Protein AF-A0A7M3MNC1-F1 (afdb_monomer)

Nearest PDB structures (foldseek):
  6zvt-assembly1_A  TM=4.173E-01  e=2.451E-01  Nostoc punctiforme
  6zvr-assembly1_C  TM=4.071E-01  e=2.451E-01  Nostoc punctiforme
  6zw4-assembly1_E  TM=4.027E-01  e=5.744E-01  Nostoc punctiforme
  7o3x-assembly1_C  TM=4.056E-01  e=1.122E+00  Synechocystis sp. PCC 6803 substr. Kazusa
  7o40-assembly1_A  TM=3.912E-01  e=1.825E+00  Synechocystis sp. PCC 6803 substr. Kazusa

Secondary structure (DSSP, 8-state):
-HHHHHHHHHHHHHHHHHHHHHHHHHHHHHHHHHHHHHHHHHHHHHHHTTS-HHHHHHHHHHHHHHHHHHHHHHHHHHHHHHHHHHHHHHHHHHHHHHHHHHHHHHHT-

Sequence (109 aa):
MPRDEVEAAYFALLRAREELDALRRYDEYLLAEAQRLRRTSSEGEALLDAVDRRLTRALRHSDQPLAQAVTARLAVIGEERARLPERLEAAEAYVLACEQEHAHIRDRR

Solvent-accessible surface area (backbone atoms only — not comparable to full-atom values): 5859 Å² total; per-residue (Å²): 104,79,66,55,54,41,50,52,34,47,51,52,30,51,52,35,47,53,52,40,53,50,53,53,54,47,52,55,49,48,53,53,48,48,51,51,51,54,45,54,54,53,51,52,55,58,55,50,74,79,45,60,77,86,50,46,62,59,50,52,60,70,46,41,64,57,55,50,51,50,52,54,50,48,50,52,48,50,58,52,59,69,51,41,61,62,53,49,54,52,34,53,52,49,32,53,51,31,50,52,50,35,49,53,55,53,75,74,109

pLDDT: mean 94.94, std 6.33, range [62.44, 98.69]

Foldseek 3Di:
DLVVQLVVLVVQLVVLVVVLVVLVVVLVVLVVLLVVLVVVVVVVVVVLVVDDPVCSVVVCVVCVVVVVVSVVSNVVSVVVNVCSVVVNVVSVVSSVVSVVSSVVSVVVD

Structure (mmCIF, N/CA/C/O backbone):
data_AF-A0A7M3MNC1-F1
#
_entry.id   AF-A0A7M3MNC1-F1
#
loop_
_atom_site.group_PDB
_atom_site.id
_atom_site.type_symbol
_atom_site.label_atom_id
_atom_site.label_alt_id
_atom_site.label_comp_id
_atom_site.label_asym_id
_atom_site.label_entity_id
_atom_site.label_seq_id
_atom_site.pdbx_PDB_ins_code
_atom_site.Cartn_x
_atom_site.Cartn_y
_atom_site.Cartn_z
_atom_site.occupancy
_atom_site.B_iso_or_equiv
_atom_site.auth_seq_id
_atom_site.auth_comp_id
_atom_site.auth_asym_id
_atom_site.auth_atom_id
_atom_site.pdbx_PDB_model_num
ATOM 1 N N . MET A 1 1 ? 32.217 4.859 -27.460 1.00 62.88 1 MET A N 1
ATOM 2 C CA . MET A 1 1 ? 30.981 5.129 -28.221 1.00 62.88 1 MET A CA 1
ATOM 3 C C . MET A 1 1 ? 30.019 3.938 -28.162 1.00 62.88 1 MET A C 1
ATOM 5 O O . MET A 1 1 ? 29.207 3.960 -27.253 1.00 62.88 1 MET A O 1
ATOM 9 N N . PRO A 1 2 ? 30.150 2.824 -28.918 1.00 66.75 2 PRO A N 1
ATOM 10 C CA . PRO A 1 2 ? 29.169 1.721 -28.848 1.00 66.75 2 PRO A CA 1
ATOM 11 C C . PRO A 1 2 ? 29.186 0.940 -27.521 1.00 66.75 2 PRO A C 1
ATOM 13 O O . PRO A 1 2 ? 28.197 0.329 -27.140 1.00 66.75 2 PRO A O 1
ATOM 16 N N . ARG A 1 3 ? 30.312 0.940 -26.791 1.00 76.25 3 ARG A N 1
ATOM 17 C CA . ARG A 1 3 ? 30.391 0.343 -25.446 1.00 76.25 3 ARG A CA 1
ATOM 18 C C . ARG A 1 3 ? 29.663 1.190 -24.396 1.00 76.25 3 ARG A C 1
ATOM 20 O O . ARG A 1 3 ? 29.018 0.617 -23.529 1.00 76.25 3 ARG A O 1
ATOM 27 N N . ASP A 1 4 ? 29.748 2.512 -24.519 1.00 87.88 4 ASP A N 1
ATOM 28 C CA . ASP A 1 4 ? 29.173 3.464 -23.561 1.00 87.88 4 ASP A CA 1
ATOM 29 C C . ASP A 1 4 ? 27.647 3.548 -23.729 1.00 87.88 4 ASP A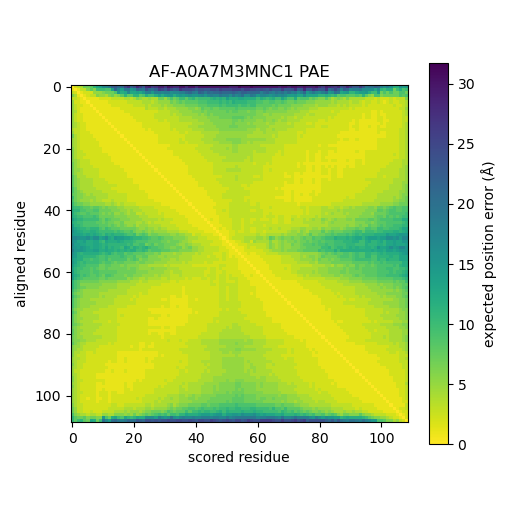 C 1
ATOM 31 O O . ASP A 1 4 ? 26.919 3.653 -22.750 1.00 87.88 4 ASP A O 1
ATOM 35 N N . GLU A 1 5 ? 27.151 3.416 -24.965 1.00 89.94 5 GLU A N 1
ATOM 36 C CA . GLU A 1 5 ? 25.714 3.351 -25.274 1.00 89.94 5 GLU A CA 1
ATOM 37 C C . GLU A 1 5 ? 25.053 2.084 -24.710 1.00 89.94 5 GLU A C 1
ATOM 39 O O . GLU A 1 5 ? 23.991 2.162 -24.095 1.00 89.94 5 GLU A O 1
ATOM 44 N N . VAL A 1 6 ? 25.703 0.920 -24.848 1.00 92.31 6 VAL A N 1
ATOM 45 C CA . VAL A 1 6 ? 25.223 -0.337 -24.242 1.00 92.31 6 VAL A CA 1
ATOM 46 C C . VAL A 1 6 ? 25.193 -0.226 -22.717 1.00 92.31 6 VAL A C 1
ATOM 48 O O . VAL A 1 6 ? 24.223 -0.640 -22.085 1.00 92.31 6 VAL A O 1
ATOM 51 N N . GLU A 1 7 ? 26.241 0.341 -22.118 1.00 94.56 7 GLU A N 1
ATOM 52 C CA . GLU A 1 7 ? 26.332 0.521 -20.668 1.00 94.56 7 GLU A CA 1
ATOM 53 C C . GLU A 1 7 ? 25.258 1.487 -20.143 1.00 94.56 7 GLU A C 1
ATOM 55 O O . GLU A 1 7 ? 24.585 1.185 -19.156 1.00 94.56 7 GLU A O 1
ATOM 60 N N . ALA A 1 8 ? 25.015 2.597 -20.842 1.00 95.19 8 ALA A N 1
ATOM 61 C CA . ALA A 1 8 ? 23.941 3.528 -20.507 1.00 95.19 8 ALA A CA 1
ATOM 62 C C . ALA A 1 8 ? 22.554 2.865 -20.582 1.00 95.19 8 ALA A C 1
ATOM 64 O O . ALA A 1 8 ? 21.754 3.008 -19.653 1.00 95.19 8 ALA A O 1
ATOM 65 N N . ALA A 1 9 ? 22.281 2.096 -21.642 1.00 93.88 9 ALA A N 1
ATOM 66 C CA . ALA A 1 9 ? 21.023 1.367 -21.798 1.00 93.88 9 ALA A CA 1
ATOM 67 C C . ALA A 1 9 ? 20.834 0.294 -20.711 1.00 93.88 9 ALA A C 1
ATOM 69 O O . ALA A 1 9 ? 19.735 0.128 -20.179 1.00 93.88 9 ALA A O 1
ATOM 70 N N . TYR A 1 10 ? 21.914 -0.388 -20.322 1.00 95.62 10 TYR A N 1
ATOM 71 C CA . TYR A 1 10 ? 21.899 -1.344 -19.218 1.00 95.62 10 TYR A CA 1
ATOM 72 C C . TYR A 1 10 ? 21.552 -0.676 -17.880 1.00 95.62 10 TYR A C 1
ATOM 74 O O . TYR A 1 10 ? 20.694 -1.174 -17.152 1.00 95.62 10 TYR A O 1
ATOM 82 N N . PHE A 1 11 ? 22.165 0.467 -17.555 1.00 97.50 11 PHE A N 1
ATOM 83 C CA . PHE A 1 11 ? 21.859 1.180 -16.310 1.00 97.50 11 PHE A CA 1
ATOM 84 C C . PHE A 1 11 ? 20.441 1.758 -16.285 1.00 97.50 11 PHE A C 1
ATOM 86 O O . PHE A 1 11 ? 19.810 1.764 -15.226 1.00 97.50 11 PHE A O 1
ATOM 93 N N . ALA A 1 12 ? 19.917 2.198 -17.432 1.00 97.38 12 ALA A N 1
ATOM 94 C CA . ALA A 1 12 ? 18.521 2.609 -17.547 1.00 97.38 12 ALA A CA 1
ATOM 95 C C . ALA A 1 12 ? 17.568 1.441 -17.240 1.00 97.38 12 ALA A C 1
ATOM 97 O O . ALA A 1 12 ? 16.664 1.592 -16.418 1.00 97.38 12 ALA A O 1
ATOM 98 N N . LEU A 1 13 ? 17.821 0.261 -17.820 1.00 97.88 13 LEU A N 1
ATOM 99 C CA . LEU A 1 13 ? 17.062 -0.958 -17.532 1.00 97.88 13 LEU A CA 1
ATOM 100 C C . LEU A 1 13 ? 17.171 -1.377 -16.058 1.00 97.88 13 LEU A C 1
ATOM 102 O O . LEU A 1 13 ? 16.169 -1.750 -15.447 1.00 97.88 13 LEU A O 1
ATOM 106 N N . LEU A 1 14 ? 18.370 -1.310 -15.474 1.00 98.31 14 LEU A N 1
ATOM 107 C CA . LEU A 1 14 ? 18.583 -1.646 -14.066 1.00 98.31 14 LEU A CA 1
ATOM 108 C C . LEU A 1 14 ? 17.737 -0.749 -13.156 1.00 98.31 14 LEU A C 1
ATOM 110 O O . LEU A 1 14 ? 16.988 -1.261 -12.326 1.00 98.31 14 LEU A O 1
ATOM 114 N N . ARG A 1 15 ? 17.789 0.572 -13.367 1.00 98.31 15 ARG A N 1
ATOM 115 C CA . ARG A 1 15 ? 16.977 1.531 -12.607 1.00 98.31 15 ARG A CA 1
ATOM 116 C C . ARG A 1 15 ? 15.479 1.283 -12.793 1.00 98.31 15 ARG A C 1
ATOM 118 O O . ARG A 1 15 ? 14.745 1.292 -11.811 1.00 98.31 15 ARG A O 1
ATOM 125 N N . ALA A 1 16 ? 15.028 1.013 -14.020 1.00 98.38 16 ALA A N 1
ATOM 126 C CA . ALA A 1 16 ? 13.621 0.716 -14.294 1.00 98.38 16 ALA A CA 1
ATOM 127 C C . ALA A 1 16 ? 13.121 -0.501 -13.490 1.00 98.38 16 ALA A C 1
ATOM 129 O O . ALA A 1 16 ? 12.027 -0.478 -12.926 1.00 98.38 16 ALA A O 1
ATOM 130 N N . ARG A 1 17 ? 13.941 -1.556 -13.386 1.00 98.50 17 ARG A N 1
ATOM 131 C CA . ARG A 1 17 ? 13.621 -2.750 -12.586 1.00 98.50 17 ARG A CA 1
ATOM 132 C C . ARG A 1 17 ? 13.603 -2.458 -11.089 1.00 98.50 17 ARG A C 1
ATOM 134 O O . ARG A 1 17 ? 12.690 -2.902 -10.401 1.00 98.50 17 ARG A O 1
ATOM 141 N N . GLU A 1 18 ? 14.568 -1.687 -10.592 1.00 98.62 18 GLU A N 1
ATOM 142 C CA . GLU A 1 18 ? 14.603 -1.270 -9.185 1.00 98.62 18 GLU A CA 1
ATOM 143 C C . GLU A 1 18 ? 13.353 -0.469 -8.792 1.00 98.62 18 GLU A C 1
ATOM 145 O O . GLU A 1 18 ? 12.799 -0.677 -7.709 1.00 98.62 18 GLU A O 1
ATOM 150 N N . GLU A 1 19 ? 12.885 0.418 -9.674 1.00 98.44 19 GLU A N 1
ATOM 151 C CA . GLU A 1 19 ? 11.657 1.194 -9.481 1.00 98.44 19 GLU A CA 1
ATOM 152 C C . GLU A 1 19 ? 10.410 0.300 -9.466 1.00 98.44 19 GLU A C 1
ATOM 154 O O . GLU A 1 19 ? 9.577 0.425 -8.562 1.00 98.44 19 GLU A O 1
ATOM 159 N N . LEU A 1 20 ? 10.300 -0.647 -10.403 1.00 98.62 20 LEU A N 1
ATOM 160 C CA . LEU A 1 20 ? 9.211 -1.627 -10.423 1.00 98.62 20 LEU A CA 1
ATOM 161 C C . LEU A 1 20 ? 9.183 -2.476 -9.140 1.00 98.62 20 LEU A C 1
ATOM 163 O O . LEU A 1 20 ? 8.130 -2.645 -8.519 1.00 98.62 20 LEU A O 1
ATOM 167 N N . ASP A 1 21 ? 10.339 -2.963 -8.693 1.00 98.69 21 ASP A N 1
ATOM 168 C CA . ASP A 1 21 ? 10.449 -3.736 -7.454 1.00 98.69 21 ASP A CA 1
ATOM 169 C C . ASP A 1 21 ? 10.104 -2.894 -6.219 1.00 98.69 21 ASP A C 1
ATOM 171 O O . ASP A 1 21 ? 9.482 -3.386 -5.273 1.00 98.69 21 ASP A O 1
ATOM 175 N N . ALA A 1 22 ? 10.468 -1.609 -6.211 1.00 98.56 22 ALA A N 1
ATOM 176 C CA . ALA A 1 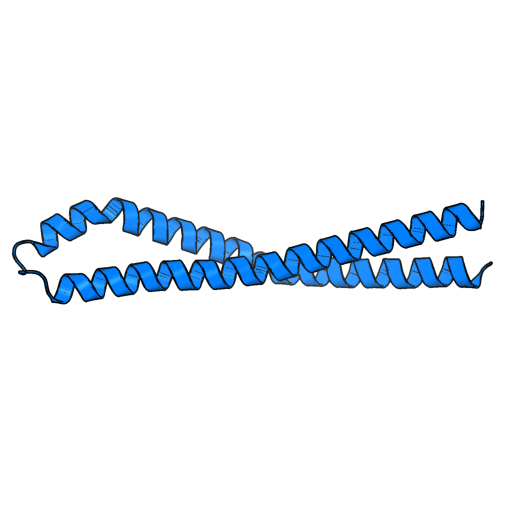22 ? 10.077 -0.692 -5.148 1.00 98.56 22 ALA A CA 1
ATOM 177 C C . ALA A 1 22 ? 8.553 -0.505 -5.085 1.00 98.56 22 ALA A C 1
ATOM 179 O O . ALA A 1 22 ? 7.997 -0.518 -3.985 1.00 98.56 22 ALA A O 1
ATOM 180 N N . LEU A 1 23 ? 7.870 -0.393 -6.230 1.00 98.50 23 LEU A N 1
ATOM 181 C CA . LEU A 1 23 ? 6.405 -0.313 -6.282 1.00 98.50 23 LEU A CA 1
ATOM 182 C C . LEU A 1 23 ? 5.737 -1.591 -5.763 1.00 98.50 23 LEU A C 1
ATOM 184 O O . LEU A 1 23 ? 4.775 -1.504 -4.999 1.00 98.50 23 LEU A O 1
ATOM 188 N N . ARG A 1 24 ? 6.266 -2.770 -6.111 1.00 98.56 24 ARG A N 1
ATOM 189 C CA . ARG A 1 24 ? 5.754 -4.061 -5.617 1.00 98.56 24 ARG A CA 1
ATOM 190 C C . ARG A 1 24 ? 5.897 -4.186 -4.102 1.00 98.56 24 ARG A C 1
ATOM 192 O O . ARG A 1 24 ? 4.916 -4.455 -3.412 1.00 98.56 24 ARG A O 1
ATOM 199 N N . ARG A 1 25 ? 7.083 -3.879 -3.565 1.00 98.69 25 ARG A N 1
ATOM 200 C CA . ARG A 1 25 ? 7.314 -3.839 -2.108 1.00 98.69 25 ARG A CA 1
ATOM 201 C C . ARG A 1 25 ? 6.424 -2.815 -1.409 1.00 98.69 25 ARG A C 1
ATOM 203 O O . ARG A 1 25 ? 6.014 -3.025 -0.269 1.00 98.69 25 ARG A O 1
ATOM 210 N N . TYR A 1 26 ? 6.131 -1.699 -2.071 1.00 98.56 26 TYR A N 1
ATOM 211 C CA . TYR A 1 26 ? 5.220 -0.701 -1.532 1.00 98.56 26 TYR A CA 1
ATOM 212 C C . TYR A 1 26 ? 3.779 -1.229 -1.438 1.00 98.56 26 TYR A C 1
ATOM 214 O O . TYR A 1 26 ? 3.159 -1.025 -0.394 1.00 98.56 26 TYR A O 1
ATOM 222 N N . ASP A 1 27 ? 3.264 -1.970 -2.432 1.00 98.38 27 ASP A N 1
ATOM 223 C CA . ASP A 1 27 ? 1.936 -2.614 -2.322 1.00 98.38 27 ASP A CA 1
ATOM 224 C C . ASP A 1 27 ? 1.881 -3.594 -1.147 1.00 98.38 27 ASP A C 1
ATOM 226 O O . ASP A 1 27 ? 0.964 -3.544 -0.324 1.00 98.38 27 ASP A O 1
ATOM 230 N N . GLU A 1 28 ? 2.897 -4.453 -1.030 1.00 98.38 28 GLU A N 1
ATOM 231 C CA . GLU A 1 28 ? 3.014 -5.426 0.060 1.00 98.38 28 GLU A CA 1
ATOM 232 C C . GLU A 1 28 ? 3.007 -4.735 1.426 1.00 98.38 28 GLU A C 1
ATOM 234 O O . GLU A 1 28 ? 2.285 -5.143 2.343 1.00 98.38 28 GLU A O 1
ATOM 239 N N . TYR A 1 29 ? 3.768 -3.646 1.556 1.00 98.56 29 TYR A N 1
ATOM 240 C CA . TYR A 1 29 ? 3.780 -2.831 2.763 1.00 98.56 29 TYR A CA 1
ATOM 241 C C . TYR A 1 29 ? 2.393 -2.251 3.069 1.00 98.56 29 TYR A C 1
ATOM 243 O O . TYR A 1 29 ? 1.933 -2.362 4.209 1.00 98.56 29 TYR A O 1
ATOM 251 N N . LEU A 1 30 ? 1.712 -1.661 2.081 1.00 98.56 30 LEU A N 1
ATOM 252 C CA . LEU A 1 30 ? 0.386 -1.062 2.259 1.00 98.56 30 LEU A CA 1
ATOM 253 C C . LEU A 1 30 ? -0.661 -2.106 2.672 1.00 98.56 30 LEU A C 1
ATOM 255 O O . LEU A 1 30 ? -1.483 -1.843 3.554 1.00 98.56 30 LEU A O 1
ATOM 259 N N . LEU A 1 31 ? -0.616 -3.300 2.079 1.00 98.25 31 LEU A N 1
ATOM 260 C CA . LEU A 1 31 ? -1.460 -4.436 2.449 1.00 98.25 31 LEU A CA 1
ATOM 261 C C . LEU A 1 31 ? -1.234 -4.865 3.898 1.00 98.25 31 LEU A C 1
ATOM 263 O O . LEU A 1 31 ? -2.187 -4.956 4.680 1.00 98.25 31 LEU A O 1
ATOM 267 N N . ALA A 1 32 ? 0.027 -5.097 4.261 1.00 98.44 32 ALA A N 1
ATOM 268 C CA . ALA A 1 32 ? 0.398 -5.525 5.601 1.00 98.44 32 ALA A CA 1
ATOM 269 C C . ALA A 1 32 ? 0.033 -4.464 6.649 1.00 98.44 32 ALA A C 1
ATOM 271 O O . ALA A 1 32 ? -0.469 -4.794 7.724 1.00 98.44 32 ALA A O 1
ATOM 272 N N . GLU A 1 33 ? 0.233 -3.185 6.334 1.00 98.44 33 GLU A N 1
ATOM 273 C CA . GLU A 1 33 ? -0.119 -2.075 7.214 1.00 98.44 33 GLU A CA 1
ATOM 274 C C . GLU A 1 33 ? -1.631 -1.957 7.411 1.00 98.44 33 GLU A C 1
ATOM 276 O O . GLU A 1 33 ? -2.096 -1.881 8.548 1.00 98.44 33 GLU A O 1
ATOM 281 N N . ALA A 1 34 ? -2.424 -2.032 6.339 1.00 98.44 34 ALA A N 1
ATOM 282 C CA . ALA A 1 34 ? -3.880 -2.029 6.458 1.00 98.44 34 ALA A CA 1
ATOM 283 C C . ALA A 1 34 ? -4.385 -3.198 7.317 1.00 98.44 34 ALA A C 1
ATOM 285 O O . ALA A 1 34 ? -5.306 -3.029 8.118 1.00 98.44 34 ALA A O 1
ATOM 286 N N . GLN A 1 35 ? -3.781 -4.382 7.174 1.00 98.50 35 GLN A N 1
ATOM 287 C CA . GLN A 1 35 ? -4.122 -5.540 7.996 1.00 98.50 35 GLN A CA 1
ATOM 288 C C . GLN A 1 35 ? -3.769 -5.318 9.471 1.00 98.50 35 GLN A C 1
ATOM 290 O O . GLN A 1 35 ? -4.594 -5.627 10.332 1.00 98.50 35 GLN A O 1
ATOM 295 N N . ARG A 1 36 ? -2.583 -4.769 9.772 1.00 98.38 36 ARG A N 1
ATOM 296 C CA . ARG A 1 36 ? -2.175 -4.425 11.144 1.00 98.38 36 ARG A CA 1
ATOM 297 C C . ARG A 1 36 ? -3.153 -3.445 11.785 1.00 98.38 36 ARG A C 1
ATOM 299 O O . ARG A 1 36 ? -3.654 -3.719 12.867 1.00 98.38 36 ARG A O 1
ATOM 306 N N . LEU A 1 37 ? -3.490 -2.363 11.088 1.00 98.06 37 LEU A N 1
ATOM 307 C CA . LEU A 1 37 ? -4.394 -1.327 11.590 1.00 98.06 37 LEU A CA 1
ATOM 308 C C . LEU A 1 37 ? -5.807 -1.856 11.862 1.00 98.06 37 LEU A C 1
ATOM 310 O O . LEU A 1 37 ? -6.364 -1.615 12.931 1.00 98.06 37 LEU A O 1
ATOM 314 N N . ARG A 1 38 ? -6.373 -2.634 10.929 1.00 97.75 38 ARG A N 1
ATOM 315 C CA . ARG A 1 38 ? -7.682 -3.280 11.131 1.00 97.75 38 ARG A CA 1
ATOM 316 C C . ARG A 1 38 ? -7.661 -4.242 12.313 1.00 97.75 38 ARG A C 1
ATOM 318 O O . ARG A 1 38 ? -8.629 -4.288 13.068 1.00 97.75 38 ARG A O 1
ATOM 325 N N . ARG A 1 39 ? -6.559 -4.979 12.486 1.00 97.25 39 ARG A N 1
ATOM 326 C CA . ARG A 1 39 ? -6.372 -5.874 13.628 1.00 97.25 39 ARG A CA 1
ATOM 327 C C . ARG A 1 39 ? -6.370 -5.092 14.938 1.00 97.25 39 ARG A C 1
ATOM 329 O O . ARG A 1 39 ? -7.149 -5.437 15.817 1.00 97.25 39 ARG A O 1
ATOM 336 N N . THR A 1 40 ? -5.596 -4.011 15.032 1.00 94.31 40 THR A N 1
ATOM 337 C CA . THR A 1 40 ? -5.571 -3.140 16.216 1.00 94.31 40 THR A CA 1
ATOM 338 C C . THR A 1 40 ? -6.967 -2.631 16.575 1.00 94.31 40 THR A C 1
ATOM 340 O O . THR A 1 40 ? -7.357 -2.698 17.737 1.00 94.31 40 THR A O 1
ATOM 343 N N . SER A 1 41 ? -7.760 -2.189 15.592 1.00 93.75 41 SER A N 1
ATOM 344 C CA . SER A 1 41 ? -9.151 -1.787 15.842 1.00 93.75 41 SER A CA 1
ATOM 345 C C . SER A 1 41 ? -10.020 -2.944 16.344 1.00 93.75 41 SER A C 1
ATOM 347 O O . SER A 1 41 ? -10.777 -2.762 17.293 1.00 93.75 41 SER A O 1
ATOM 349 N N . SER A 1 42 ? -9.907 -4.134 15.743 1.00 94.12 42 SER A N 1
ATOM 350 C CA . SER A 1 42 ? -10.688 -5.304 16.170 1.00 94.12 42 SER A CA 1
ATOM 351 C C . SER A 1 42 ? -10.308 -5.810 17.564 1.00 94.12 42 SER A C 1
ATOM 353 O O . SER A 1 42 ? -11.185 -6.172 18.340 1.00 94.12 42 SER A O 1
ATOM 355 N N . GLU A 1 43 ? -9.016 -5.800 17.899 1.00 94.31 43 GLU A N 1
ATOM 356 C CA . GLU A 1 43 ? -8.513 -6.192 19.217 1.00 94.31 43 GLU A CA 1
ATOM 357 C C . GLU A 1 43 ? -8.976 -5.194 20.281 1.00 94.31 43 GLU A C 1
ATOM 359 O O . GLU A 1 43 ? -9.424 -5.607 21.347 1.00 94.31 43 GLU A O 1
ATOM 364 N N . GLY A 1 44 ? -8.946 -3.892 19.974 1.00 90.94 44 GLY A N 1
ATOM 365 C CA . GLY A 1 44 ? -9.459 -2.851 20.863 1.00 90.94 44 GLY A CA 1
ATOM 366 C C . GLY A 1 44 ? -10.945 -3.024 21.187 1.00 90.94 44 GLY A C 1
ATOM 367 O O . GLY A 1 44 ? -11.320 -3.002 22.357 1.00 90.94 44 GLY A O 1
ATOM 368 N N . GLU A 1 45 ? -11.790 -3.258 20.179 1.00 90.88 45 GLU A N 1
ATOM 369 C CA . GLU A 1 45 ? -13.221 -3.514 20.410 1.00 90.88 45 GLU A CA 1
ATOM 370 C C . GLU A 1 45 ? -13.453 -4.811 21.203 1.00 90.88 45 GLU A C 1
ATOM 372 O O . GLU A 1 45 ? -14.239 -4.807 22.147 1.00 90.88 45 GLU A O 1
ATOM 377 N N . ALA A 1 46 ? -12.717 -5.889 20.912 1.00 92.06 46 ALA A N 1
ATOM 378 C CA . ALA A 1 46 ? -12.829 -7.143 21.662 1.00 92.06 46 ALA A CA 1
ATOM 379 C C . ALA A 1 46 ? -12.413 -6.997 23.138 1.00 92.06 46 ALA A C 1
ATOM 381 O O . ALA A 1 46 ? -13.002 -7.620 24.020 1.00 92.06 46 ALA A O 1
ATOM 382 N N . LEU A 1 47 ? -11.415 -6.158 23.435 1.00 92.00 47 LEU A N 1
ATOM 383 C CA . LEU A 1 47 ? -11.018 -5.869 24.815 1.00 92.00 47 LEU A CA 1
ATOM 384 C C . LEU A 1 47 ? -12.105 -5.099 25.576 1.00 92.00 47 LEU A C 1
ATOM 386 O O . LEU A 1 47 ? -12.263 -5.317 26.777 1.00 92.00 47 LEU A O 1
ATOM 390 N N . LEU A 1 48 ? -12.881 -4.242 24.900 1.00 90.69 48 LEU A N 1
ATOM 391 C CA . LEU A 1 48 ? -13.984 -3.504 25.525 1.00 90.69 48 LEU A CA 1
ATOM 392 C C . LEU A 1 48 ? -15.132 -4.415 25.979 1.00 90.69 48 LEU A C 1
ATOM 394 O O . LEU A 1 48 ? -15.808 -4.063 26.947 1.00 90.69 48 LEU A O 1
ATOM 398 N N . ASP A 1 49 ? -15.325 -5.579 25.351 1.00 89.88 49 ASP A N 1
ATOM 399 C CA . ASP A 1 49 ? -16.360 -6.548 25.746 1.00 89.88 49 ASP A CA 1
ATOM 400 C C . ASP A 1 49 ? -16.131 -7.121 27.156 1.00 89.88 49 ASP A C 1
ATOM 402 O O . ASP A 1 49 ? -17.083 -7.510 27.835 1.00 89.88 49 ASP A O 1
ATOM 406 N N . ALA A 1 50 ? -14.877 -7.140 27.623 1.00 91.19 50 ALA A N 1
ATOM 407 C CA . ALA A 1 50 ? -14.504 -7.602 28.961 1.00 91.19 50 ALA A CA 1
ATOM 408 C C . ALA A 1 50 ? -14.553 -6.495 30.034 1.00 91.19 50 ALA A C 1
ATOM 410 O O . ALA A 1 50 ? -14.371 -6.775 31.221 1.00 91.19 50 ALA A O 1
ATOM 411 N N . VAL A 1 51 ? -14.780 -5.237 29.643 1.00 92.12 51 VAL A N 1
ATOM 412 C CA . VAL A 1 51 ? -14.796 -4.088 30.559 1.00 92.12 51 VAL A CA 1
ATOM 413 C C . VAL A 1 51 ? -16.196 -3.880 31.142 1.00 92.12 51 VAL A C 1
ATOM 415 O O . VAL A 1 51 ? -17.209 -4.024 30.459 1.00 92.12 51 VAL A O 1
ATOM 418 N N . ASP A 1 52 ? -16.271 -3.460 32.411 1.00 94.38 52 ASP A N 1
ATOM 419 C CA . ASP A 1 52 ? -17.523 -2.979 33.005 1.00 94.38 52 ASP A CA 1
ATOM 420 C C . ASP A 1 52 ? -18.140 -1.854 32.149 1.00 94.38 52 ASP A C 1
ATOM 422 O O . ASP A 1 52 ? -17.502 -0.836 31.858 1.00 94.38 52 ASP A O 1
ATOM 426 N N . ARG A 1 53 ? -19.425 -2.004 31.807 1.00 90.75 53 ARG A N 1
ATOM 427 C CA . ARG A 1 53 ? -20.206 -1.057 30.992 1.00 90.75 53 ARG A CA 1
ATOM 428 C C . ARG A 1 53 ? -20.116 0.394 31.470 1.00 90.75 53 ARG A C 1
ATOM 430 O O . ARG A 1 53 ? -20.239 1.314 30.661 1.00 90.75 53 ARG A O 1
ATOM 437 N N . ARG A 1 54 ? -19.920 0.619 32.772 1.00 93.12 54 ARG A N 1
ATOM 438 C CA . ARG A 1 54 ? -19.772 1.959 33.365 1.00 93.12 54 ARG A CA 1
ATOM 439 C C . ARG A 1 54 ? -18.486 2.657 32.919 1.00 93.12 54 ARG A C 1
ATOM 441 O O . ARG A 1 54 ? -18.474 3.880 32.814 1.00 93.12 54 ARG A O 1
ATOM 448 N N . LEU A 1 55 ? -17.428 1.896 32.640 1.00 93.69 55 LEU A N 1
ATOM 449 C CA . LEU A 1 55 ? -16.118 2.406 32.226 1.00 93.69 55 LEU A CA 1
ATOM 450 C C . LEU A 1 55 ? -15.966 2.476 30.704 1.00 93.69 55 LEU A C 1
ATOM 452 O O . LEU A 1 55 ? -15.204 3.306 30.209 1.00 93.69 55 LEU A O 1
ATOM 456 N N . THR A 1 56 ? -16.733 1.682 29.951 1.00 92.44 56 THR A N 1
ATOM 457 C CA . THR A 1 56 ? -16.657 1.615 28.482 1.00 92.44 56 THR A CA 1
ATOM 458 C C . THR A 1 56 ? -16.749 2.990 27.820 1.00 92.44 56 THR A C 1
ATOM 460 O O . THR A 1 56 ? -16.004 3.274 26.888 1.00 92.44 56 THR A O 1
ATOM 463 N N . ARG A 1 57 ? -17.630 3.882 28.300 1.00 92.31 57 ARG A N 1
ATOM 464 C CA . ARG A 1 57 ? -17.772 5.230 27.721 1.00 92.31 57 ARG A CA 1
ATOM 465 C C . ARG A 1 57 ? -16.517 6.085 27.911 1.00 92.31 57 ARG A C 1
ATOM 467 O O . ARG A 1 57 ? -16.139 6.800 26.988 1.00 92.31 57 ARG A O 1
ATOM 474 N N . ALA A 1 58 ? -15.899 6.024 29.089 1.00 93.88 58 ALA A N 1
ATOM 475 C CA . ALA A 1 58 ? -14.689 6.783 29.387 1.00 93.88 58 ALA A CA 1
ATOM 476 C C . ALA A 1 58 ? -13.501 6.272 28.559 1.00 93.88 58 ALA A C 1
ATOM 478 O O . ALA A 1 58 ? -12.785 7.077 27.969 1.00 93.88 58 ALA A O 1
ATOM 479 N N . LEU A 1 59 ? -13.356 4.947 28.439 1.00 93.12 59 LEU A N 1
ATOM 480 C CA . LEU A 1 59 ? -12.329 4.330 27.596 1.00 93.12 59 LEU A CA 1
ATOM 481 C C . LEU A 1 59 ? -12.520 4.683 26.119 1.00 93.12 59 LEU A C 1
ATOM 483 O O . LEU A 1 59 ? -11.600 5.203 25.501 1.00 93.12 59 LEU A O 1
ATOM 487 N N . ARG A 1 60 ? -13.739 4.540 25.578 1.00 91.44 60 ARG A N 1
ATOM 488 C CA . ARG A 1 60 ? -14.041 4.939 24.190 1.00 91.44 60 ARG A CA 1
ATOM 489 C C . ARG A 1 60 ? -13.706 6.403 23.921 1.00 91.44 60 ARG A C 1
ATOM 491 O O . ARG A 1 60 ? -13.228 6.723 22.839 1.00 91.44 60 ARG A O 1
ATOM 498 N N . HIS A 1 61 ? -13.963 7.294 24.879 1.00 93.62 61 HIS A N 1
ATOM 499 C CA . HIS A 1 61 ? -13.602 8.700 24.725 1.00 93.62 61 HIS A CA 1
ATOM 500 C C . HIS A 1 61 ? -12.079 8.899 24.710 1.00 93.62 61 HIS A C 1
ATOM 502 O O . HIS A 1 61 ? -11.578 9.647 23.872 1.00 93.62 61 HIS A O 1
ATOM 508 N N . SER A 1 62 ? -11.354 8.210 25.594 1.00 94.12 62 SER A N 1
ATOM 509 C CA . SER A 1 62 ? -9.888 8.245 25.652 1.00 94.12 62 SER A CA 1
ATOM 510 C C . SER A 1 62 ? -9.241 7.703 24.373 1.00 94.12 62 SER A C 1
ATOM 512 O O . SER A 1 62 ? -8.281 8.288 23.878 1.00 94.12 62 SER A O 1
ATOM 514 N N . ASP A 1 63 ? -9.791 6.629 23.807 1.00 94.12 63 ASP A N 1
ATOM 515 C CA . ASP A 1 63 ? -9.254 5.963 22.614 1.00 94.12 63 ASP A CA 1
ATOM 516 C C . ASP A 1 63 ? -9.713 6.616 21.301 1.00 94.12 63 ASP A C 1
ATOM 518 O O . ASP A 1 63 ? -9.180 6.324 20.228 1.00 94.12 63 ASP A O 1
ATOM 522 N N . GLN A 1 64 ? -10.684 7.533 21.359 1.00 94.50 64 GLN A N 1
ATOM 523 C CA . GLN A 1 64 ? -11.253 8.196 20.185 1.00 94.50 64 GLN A CA 1
ATOM 524 C C . GLN A 1 64 ? -10.195 8.835 19.262 1.00 94.50 64 GLN A C 1
ATOM 526 O O . GLN A 1 64 ? -10.299 8.632 18.049 1.00 94.50 64 GLN A O 1
ATOM 531 N N . PRO A 1 65 ? -9.169 9.561 19.758 1.00 96.56 65 PRO A N 1
ATOM 532 C CA . PRO A 1 65 ? -8.135 10.125 18.891 1.00 96.56 65 PRO A CA 1
ATOM 533 C C . PRO A 1 65 ? -7.333 9.048 18.151 1.00 96.56 65 PRO A C 1
ATOM 535 O O . PRO A 1 65 ? -7.013 9.215 16.974 1.00 96.56 65 PRO A O 1
ATOM 538 N N . LEU A 1 66 ? -7.052 7.916 18.807 1.00 94.88 66 LEU A N 1
ATOM 539 C CA . LEU A 1 66 ? -6.367 6.788 18.179 1.00 94.88 66 LEU A CA 1
ATOM 540 C C . LEU A 1 66 ? -7.244 6.158 17.092 1.00 94.88 66 LEU A C 1
ATOM 542 O O . LEU A 1 66 ? -6.771 5.933 15.980 1.00 94.88 66 LEU A O 1
ATOM 546 N N . ALA A 1 67 ? -8.531 5.936 17.368 1.00 94.81 67 ALA A N 1
ATOM 547 C CA . ALA A 1 67 ? -9.474 5.401 16.384 1.00 94.81 67 ALA A CA 1
ATOM 548 C C . ALA A 1 67 ? -9.601 6.308 15.144 1.00 94.81 67 ALA A C 1
ATOM 550 O O . ALA A 1 67 ? -9.637 5.825 14.007 1.00 94.81 67 ALA A O 1
ATOM 551 N N . GLN A 1 68 ? -9.612 7.629 15.347 1.00 97.19 68 GLN A N 1
ATOM 552 C CA . GLN A 1 68 ? -9.605 8.613 14.262 1.00 97.19 68 GLN A CA 1
ATOM 553 C C . GLN A 1 68 ? -8.308 8.554 13.448 1.00 97.19 68 GLN A C 1
ATOM 555 O O . GLN A 1 68 ? -8.370 8.524 12.220 1.00 97.19 68 GLN A O 1
ATOM 560 N N . ALA A 1 69 ? -7.148 8.471 14.106 1.00 97.81 69 ALA A N 1
ATOM 561 C CA . ALA A 1 69 ? -5.857 8.345 13.432 1.00 97.81 69 ALA A CA 1
ATOM 562 C C . ALA A 1 69 ? -5.762 7.056 12.599 1.00 97.81 69 ALA A C 1
ATOM 564 O O . ALA A 1 69 ? -5.328 7.095 11.447 1.00 97.81 69 ALA A O 1
ATOM 565 N N . VAL A 1 70 ? -6.231 5.926 13.141 1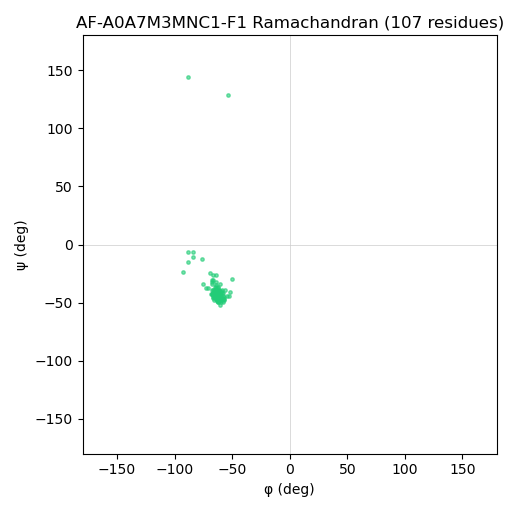.00 97.69 70 VAL A N 1
ATOM 566 C CA . VAL A 1 70 ? -6.293 4.646 12.419 1.00 97.69 70 VAL A CA 1
ATOM 567 C C . VAL A 1 70 ? -7.196 4.759 11.190 1.00 97.69 70 VAL A C 1
ATOM 569 O O . VAL A 1 70 ? -6.805 4.347 10.098 1.00 97.69 70 VAL A O 1
ATOM 572 N N . THR A 1 71 ? -8.374 5.369 11.339 1.00 97.8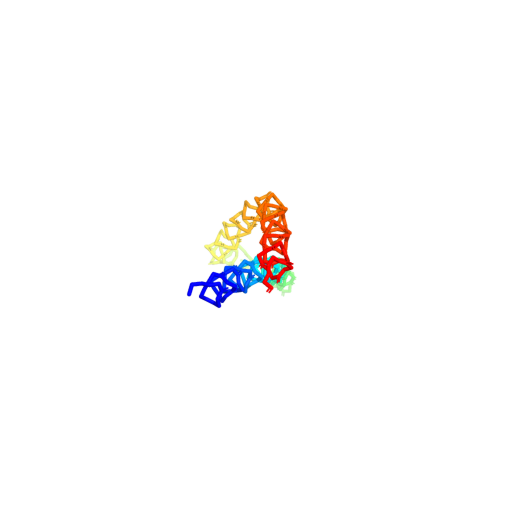1 71 THR A N 1
ATOM 573 C CA . THR A 1 71 ? -9.320 5.570 10.231 1.00 97.81 71 THR A CA 1
ATOM 574 C C . THR A 1 71 ? -8.723 6.453 9.135 1.00 97.81 71 THR A C 1
ATOM 576 O O . THR A 1 71 ? -8.759 6.089 7.960 1.00 97.81 71 THR A O 1
ATOM 579 N N . ALA A 1 72 ? -8.117 7.582 9.511 1.00 98.31 72 ALA A N 1
ATOM 580 C CA . ALA A 1 72 ? -7.461 8.486 8.572 1.00 98.31 72 ALA A CA 1
ATOM 581 C C . ALA A 1 72 ? -6.310 7.790 7.831 1.00 98.31 72 ALA A C 1
ATOM 583 O O . ALA A 1 72 ? -6.184 7.910 6.613 1.00 98.31 72 ALA A O 1
ATOM 584 N N . ARG A 1 73 ? -5.500 6.997 8.542 1.00 98.19 73 ARG A N 1
ATOM 585 C CA . ARG A 1 73 ? -4.408 6.242 7.925 1.00 98.19 73 ARG A CA 1
ATOM 586 C C . ARG A 1 73 ? -4.922 5.181 6.952 1.00 98.19 73 ARG A C 1
ATOM 588 O O . ARG A 1 73 ? -4.357 5.045 5.871 1.00 98.19 73 ARG A O 1
ATOM 595 N N . LEU A 1 74 ? -5.991 4.463 7.296 1.00 98.56 74 LEU A N 1
ATOM 596 C CA . LEU A 1 74 ? -6.623 3.490 6.400 1.00 98.56 74 LEU A CA 1
ATOM 597 C C . LEU A 1 74 ? -7.186 4.142 5.130 1.00 98.56 74 LEU A C 1
ATOM 599 O O . LEU A 1 74 ? -7.081 3.539 4.063 1.00 98.56 74 LEU A O 1
ATOM 603 N N . ALA A 1 75 ? -7.732 5.359 5.226 1.00 98.50 75 ALA A N 1
ATOM 604 C CA . ALA A 1 75 ? -8.191 6.116 4.062 1.00 98.50 75 ALA A CA 1
ATOM 605 C C . ALA A 1 75 ? -7.028 6.440 3.111 1.00 98.50 75 ALA A C 1
ATOM 607 O O . ALA A 1 75 ? -7.094 6.096 1.933 1.00 98.50 75 ALA A O 1
ATOM 608 N N . VAL A 1 76 ? -5.920 6.969 3.645 1.00 98.50 76 VAL A N 1
ATOM 609 C CA . VAL A 1 76 ? -4.698 7.238 2.863 1.00 98.50 76 VAL A CA 1
ATOM 610 C C . VAL A 1 76 ? -4.171 5.965 2.198 1.00 98.50 76 VAL A C 1
ATOM 612 O O . VAL A 1 76 ? -3.843 5.977 1.016 1.00 98.50 76 VAL A O 1
ATOM 615 N N . ILE A 1 77 ? -4.121 4.841 2.923 1.00 98.62 77 ILE A N 1
ATOM 616 C CA . ILE A 1 77 ? -3.708 3.558 2.335 1.00 98.62 77 ILE A CA 1
ATOM 617 C C . ILE A 1 77 ? -4.654 3.153 1.197 1.00 98.62 77 ILE A C 1
ATOM 619 O O . ILE A 1 77 ? -4.190 2.692 0.158 1.00 98.62 77 ILE A O 1
ATOM 623 N N . GLY A 1 78 ? -5.965 3.328 1.368 1.00 98.50 78 GLY A N 1
ATOM 624 C CA . GLY A 1 78 ? -6.951 3.060 0.322 1.00 98.50 78 GLY A CA 1
ATOM 625 C C . GLY A 1 78 ? -6.702 3.881 -0.945 1.0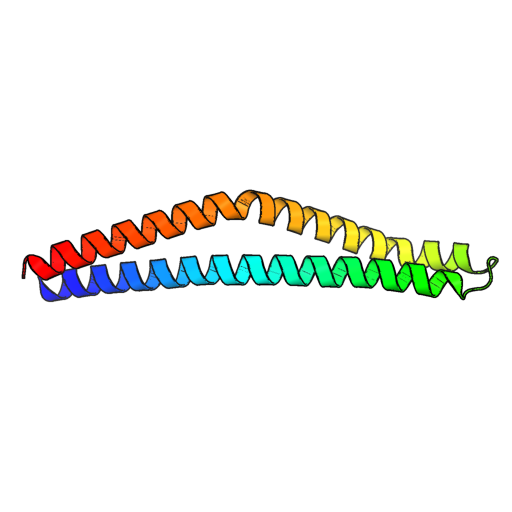0 98.50 78 GLY A C 1
ATOM 626 O O . GLY A 1 78 ? -6.667 3.320 -2.037 1.00 98.50 78 GLY A O 1
ATOM 627 N N . GLU A 1 79 ? -6.463 5.184 -0.799 1.00 98.38 79 GLU A N 1
ATOM 628 C CA . GLU A 1 79 ? -6.169 6.098 -1.911 1.00 98.38 79 GLU A CA 1
ATOM 629 C C . GLU A 1 79 ? -4.846 5.778 -2.615 1.00 98.38 79 GLU A C 1
ATOM 631 O O . GLU A 1 79 ? -4.746 5.862 -3.840 1.00 98.38 79 GLU A O 1
ATOM 636 N N . GLU A 1 80 ? -3.805 5.434 -1.858 1.00 98.19 80 GLU A N 1
ATOM 637 C CA . GLU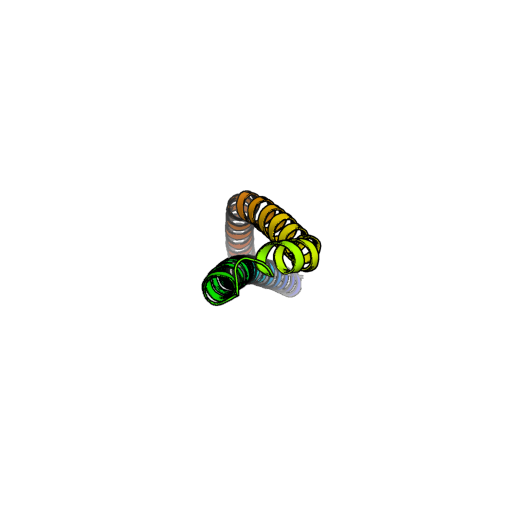 A 1 80 ? -2.515 5.005 -2.408 1.00 98.19 80 GLU A CA 1
ATOM 638 C C . GLU A 1 80 ? -2.664 3.702 -3.199 1.00 98.19 80 GLU A C 1
ATOM 640 O O . GLU A 1 80 ? -2.214 3.616 -4.342 1.00 98.19 80 GLU A O 1
ATOM 645 N N . ARG A 1 81 ? -3.364 2.707 -2.638 1.00 97.88 81 ARG A N 1
ATOM 646 C CA . ARG A 1 81 ? -3.592 1.420 -3.307 1.00 97.88 81 ARG A CA 1
ATOM 647 C C . ARG A 1 81 ? -4.500 1.531 -4.525 1.00 97.88 81 ARG A C 1
ATOM 649 O O . ARG A 1 81 ? -4.314 0.770 -5.463 1.00 97.88 81 ARG A O 1
ATOM 656 N N . ALA A 1 82 ? -5.441 2.473 -4.551 1.00 98.06 82 ALA A N 1
ATOM 657 C CA . ALA A 1 82 ? -6.278 2.711 -5.726 1.00 98.06 82 ALA A CA 1
ATOM 658 C C . ALA A 1 82 ? -5.465 3.198 -6.940 1.00 98.06 82 ALA A C 1
ATOM 660 O O . ALA A 1 82 ? -5.802 2.870 -8.072 1.00 98.06 82 ALA A O 1
ATOM 661 N N . ARG A 1 83 ? -4.381 3.949 -6.705 1.00 97.06 83 ARG A N 1
ATOM 662 C CA . ARG A 1 83 ? -3.496 4.495 -7.752 1.00 97.06 83 ARG A CA 1
ATOM 663 C C . ARG A 1 83 ? -2.369 3.546 -8.160 1.00 97.06 83 ARG A C 1
ATOM 665 O O . ARG A 1 83 ? -1.697 3.773 -9.161 1.00 97.06 83 ARG A O 1
ATOM 672 N N . LEU A 1 84 ? -2.102 2.515 -7.364 1.00 97.94 84 LEU A N 1
ATOM 673 C CA . LEU A 1 84 ? -0.934 1.660 -7.545 1.00 97.94 84 LEU A CA 1
ATOM 674 C C . LEU A 1 84 ? -0.987 0.741 -8.780 1.00 97.94 84 LEU A C 1
ATOM 676 O O . LEU A 1 84 ? 0.059 0.603 -9.408 1.00 97.94 84 LEU A O 1
ATOM 680 N N . PRO A 1 85 ? -2.140 0.158 -9.176 1.00 98.38 85 PRO A N 1
ATOM 681 C CA . PRO A 1 85 ? -2.219 -0.685 -10.368 1.00 98.38 85 PRO A CA 1
ATOM 682 C C . PRO A 1 85 ? -1.757 0.031 -11.639 1.00 98.38 85 PRO A C 1
ATOM 684 O O . PRO A 1 85 ? -0.912 -0.492 -12.352 1.00 98.38 85 PRO A O 1
ATOM 687 N N . GLU A 1 86 ? -2.229 1.260 -11.865 1.00 98.06 86 GLU A N 1
ATOM 688 C CA . GLU A 1 86 ? -1.825 2.078 -13.017 1.00 98.06 86 GLU A CA 1
ATOM 689 C C . GLU A 1 86 ? -0.317 2.376 -12.998 1.00 98.06 86 GLU A C 1
ATOM 691 O O . GLU A 1 86 ? 0.364 2.291 -14.017 1.00 98.06 86 GLU A O 1
ATOM 696 N N . ARG A 1 87 ? 0.243 2.670 -11.817 1.00 98.19 87 ARG A N 1
ATOM 697 C CA . ARG A 1 87 ? 1.686 2.910 -11.656 1.00 98.19 87 ARG A CA 1
ATOM 698 C C . ARG A 1 87 ? 2.520 1.658 -11.924 1.00 98.19 87 ARG A C 1
ATOM 700 O O . ARG A 1 87 ? 3.602 1.774 -12.492 1.00 98.19 87 ARG A O 1
ATOM 707 N N . LEU A 1 88 ? 2.043 0.491 -11.491 1.00 98.50 88 LEU A N 1
ATOM 708 C CA . LEU A 1 88 ? 2.690 -0.794 -11.751 1.00 98.50 88 LEU A CA 1
ATOM 709 C C . LEU A 1 88 ? 2.662 -1.120 -13.242 1.00 98.50 88 LEU A C 1
ATOM 711 O O . LEU A 1 88 ? 3.710 -1.425 -13.797 1.00 98.50 88 LEU A O 1
ATOM 715 N N . GLU A 1 89 ? 1.510 -0.974 -13.896 1.00 98.50 89 GLU A N 1
ATOM 716 C CA . GLU A 1 89 ? 1.371 -1.193 -15.339 1.00 98.50 89 GLU A CA 1
ATOM 717 C C . GLU A 1 89 ? 2.310 -0.275 -16.138 1.00 98.50 89 GLU A C 1
ATOM 719 O O . GLU A 1 89 ? 3.045 -0.737 -17.012 1.00 98.50 89 GLU A O 1
ATOM 724 N N . ALA A 1 90 ? 2.364 1.014 -15.788 1.00 98.25 90 ALA A N 1
ATOM 725 C CA . ALA A 1 90 ? 3.272 1.966 -16.421 1.00 98.25 90 ALA A CA 1
ATOM 726 C C . ALA A 1 90 ? 4.753 1.594 -16.216 1.00 98.25 90 ALA A C 1
ATOM 728 O O . ALA A 1 90 ? 5.547 1.678 -17.156 1.00 98.25 90 ALA A O 1
ATOM 729 N N . ALA A 1 91 ? 5.135 1.161 -15.011 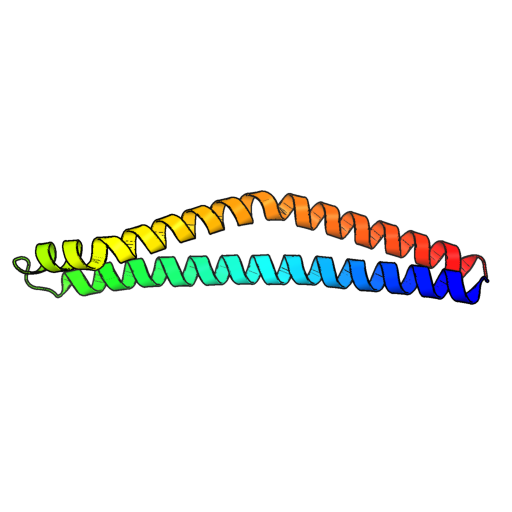1.00 98.44 91 ALA A N 1
ATOM 730 C CA . ALA A 1 91 ? 6.500 0.728 -14.717 1.00 98.44 91 ALA A CA 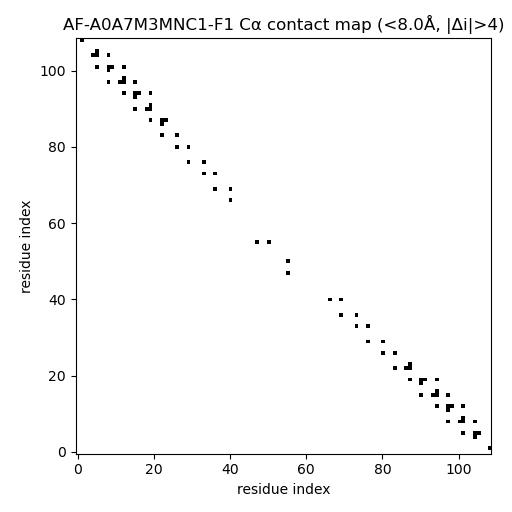1
ATOM 731 C C . ALA A 1 91 ? 6.868 -0.573 -15.451 1.00 98.44 91 ALA A C 1
ATOM 733 O O . ALA A 1 91 ? 7.976 -0.689 -15.970 1.00 98.44 91 ALA A O 1
ATOM 734 N N . GLU A 1 92 ? 5.944 -1.531 -15.553 1.00 98.69 92 GLU A N 1
ATOM 735 C CA . GLU A 1 92 ? 6.134 -2.774 -16.311 1.00 98.69 92 GLU A CA 1
ATOM 736 C C . GLU A 1 92 ? 6.313 -2.497 -17.808 1.00 98.69 92 GLU A C 1
ATOM 738 O O . GLU A 1 92 ? 7.247 -3.015 -18.426 1.00 98.69 92 GLU A O 1
ATOM 743 N N . ALA A 1 93 ? 5.485 -1.617 -18.378 1.00 98.50 93 ALA A N 1
ATOM 744 C CA . ALA A 1 93 ? 5.626 -1.177 -19.762 1.00 98.50 93 ALA A CA 1
ATOM 745 C C . ALA A 1 93 ? 6.965 -0.459 -20.005 1.00 98.50 93 ALA A C 1
ATOM 747 O O . ALA A 1 93 ? 7.614 -0.680 -21.030 1.00 98.50 93 ALA A O 1
ATOM 748 N N . TYR A 1 94 ? 7.408 0.368 -19.054 1.00 98.44 94 TYR A N 1
ATOM 749 C CA . TYR A 1 94 ? 8.692 1.060 -19.145 1.00 98.44 94 TYR A CA 1
ATOM 750 C C . TYR A 1 94 ? 9.883 0.095 -19.081 1.00 98.44 94 TYR A C 1
ATOM 752 O O . TYR A 1 94 ? 10.793 0.196 -19.903 1.00 98.44 94 TYR A O 1
ATOM 760 N N . VAL A 1 95 ? 9.856 -0.890 -18.176 1.00 98.62 95 VAL A N 1
ATOM 761 C CA . VAL A 1 95 ? 10.873 -1.954 -18.125 1.00 98.62 95 VAL A CA 1
ATOM 762 C C . VAL A 1 95 ? 10.948 -2.681 -19.465 1.00 98.62 95 VAL A C 1
ATOM 764 O O . VAL A 1 95 ? 12.043 -2.825 -20.006 1.00 98.62 95 VAL A O 1
ATOM 767 N N . LEU A 1 96 ? 9.806 -3.071 -20.039 1.00 98.50 96 LEU A N 1
ATOM 768 C CA . LEU A 1 96 ? 9.762 -3.743 -21.339 1.00 98.50 96 LEU A CA 1
ATOM 769 C C . LEU A 1 96 ? 10.384 -2.886 -22.455 1.00 98.50 96 LEU A C 1
ATOM 771 O O . LEU A 1 96 ? 11.140 -3.401 -23.280 1.00 98.50 96 LEU A O 1
ATOM 775 N N . ALA A 1 97 ? 10.110 -1.579 -22.473 1.00 98.00 97 ALA A N 1
ATOM 776 C CA . ALA A 1 97 ? 10.714 -0.660 -23.436 1.00 98.00 97 ALA A CA 1
ATOM 777 C C . ALA A 1 97 ? 12.244 -0.582 -23.273 1.00 98.00 97 ALA A C 1
ATOM 779 O O . ALA A 1 97 ? 12.978 -0.659 -24.260 1.00 98.00 97 ALA A O 1
ATOM 780 N N . CYS A 1 98 ? 12.746 -0.502 -22.036 1.00 97.81 98 CYS A N 1
ATOM 781 C CA . CYS A 1 98 ? 14.184 -0.526 -21.762 1.00 97.81 98 CYS A CA 1
ATOM 782 C C . CYS A 1 98 ? 14.841 -1.857 -22.164 1.00 97.81 98 CYS A C 1
ATOM 784 O O . CYS A 1 98 ? 15.973 -1.856 -22.647 1.00 97.81 98 CYS A O 1
ATOM 786 N N . GLU A 1 99 ? 14.154 -2.990 -21.985 1.00 97.81 99 GLU A N 1
ATOM 787 C CA . GLU A 1 99 ? 14.647 -4.305 -22.414 1.00 97.81 99 GLU A CA 1
ATOM 788 C C . GLU A 1 99 ? 14.809 -4.378 -23.934 1.00 97.81 99 GLU A C 1
ATOM 790 O O . GLU A 1 99 ? 15.844 -4.844 -24.419 1.00 97.81 99 GLU A O 1
ATOM 795 N N . GLN A 1 100 ? 13.816 -3.883 -24.676 1.00 97.50 100 GLN A N 1
ATOM 796 C CA . GLN A 1 100 ? 13.846 -3.824 -26.137 1.00 97.50 100 GLN A CA 1
ATOM 797 C C . GLN A 1 100 ? 14.970 -2.915 -26.642 1.00 97.50 100 GLN A C 1
ATOM 799 O O . GLN A 1 100 ? 15.727 -3.317 -27.526 1.00 97.50 100 GLN A O 1
ATOM 804 N N . GLU A 1 101 ? 15.122 -1.728 -26.053 1.00 95.06 101 GLU A N 1
ATOM 805 C CA . GLU A 1 101 ? 16.169 -0.774 -26.429 1.00 95.06 101 GLU A CA 1
ATOM 806 C C . GLU A 1 101 ? 17.569 -1.336 -26.151 1.00 95.06 101 GLU A C 1
ATOM 808 O O . GLU A 1 101 ? 18.439 -1.334 -27.023 1.00 95.06 101 GLU A O 1
ATOM 813 N N . HIS A 1 102 ? 17.788 -1.902 -24.960 1.00 95.06 102 HIS A N 1
ATOM 814 C CA . HIS A 1 102 ? 19.068 -2.513 -24.612 1.00 95.06 102 HIS A CA 1
ATOM 815 C C . HIS A 1 102 ? 19.410 -3.691 -25.540 1.00 95.06 102 HIS A C 1
ATOM 817 O O . HIS A 1 102 ? 20.557 -3.814 -25.975 1.00 95.06 102 HIS A O 1
ATOM 823 N N . ALA A 1 103 ? 18.431 -4.536 -25.887 1.00 95.00 103 ALA A N 1
ATOM 824 C CA . ALA A 1 103 ? 18.627 -5.615 -26.854 1.00 95.00 103 ALA A CA 1
ATOM 825 C C . ALA A 1 103 ? 18.982 -5.072 -28.247 1.00 95.00 103 ALA A C 1
ATOM 827 O O . ALA A 1 103 ? 19.950 -5.530 -28.851 1.00 95.00 103 ALA A O 1
ATOM 828 N N . HIS A 1 104 ? 18.265 -4.050 -28.722 1.00 94.50 104 HIS A N 1
ATOM 829 C CA . HIS A 1 104 ? 18.518 -3.419 -30.015 1.00 94.50 104 HIS A CA 1
ATOM 830 C C . HIS A 1 104 ? 19.933 -2.832 -30.116 1.00 94.50 104 HIS A C 1
ATOM 832 O O . HIS A 1 104 ? 20.635 -3.077 -31.098 1.00 94.50 104 HIS A O 1
ATOM 838 N N . ILE A 1 105 ? 20.377 -2.085 -29.101 1.00 91.94 105 ILE A N 1
ATOM 839 C CA . ILE A 1 105 ? 21.719 -1.483 -29.072 1.00 91.94 105 ILE A CA 1
ATOM 840 C C . ILE A 1 105 ? 22.795 -2.574 -29.001 1.00 91.94 105 ILE A C 1
ATOM 842 O O . ILE A 1 105 ? 23.815 -2.484 -29.686 1.00 91.94 105 ILE A O 1
ATOM 846 N N . ARG A 1 106 ? 22.568 -3.627 -28.206 1.00 91.88 106 ARG A N 1
ATOM 847 C CA . ARG A 1 106 ? 23.50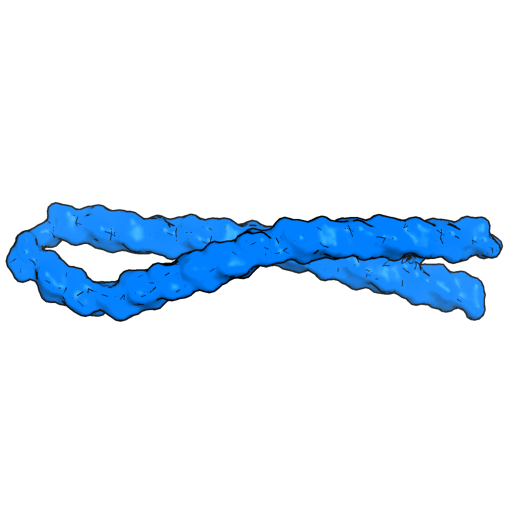3 -4.751 -28.084 1.00 91.88 106 ARG A CA 1
ATOM 848 C C . ARG A 1 106 ? 23.666 -5.508 -29.402 1.00 91.88 106 ARG A C 1
ATOM 850 O O . ARG A 1 106 ? 24.792 -5.831 -29.758 1.00 91.88 106 ARG A O 1
ATOM 857 N N . ASP A 1 107 ? 22.573 -5.778 -30.109 1.00 90.44 107 ASP A N 1
ATOM 858 C CA . ASP A 1 107 ? 22.580 -6.579 -31.339 1.00 90.44 107 ASP A CA 1
ATOM 859 C C . ASP A 1 107 ? 23.118 -5.793 -32.559 1.00 90.44 107 ASP A C 1
ATOM 861 O O . ASP A 1 107 ? 23.425 -6.377 -33.597 1.00 90.44 107 ASP A O 1
ATOM 865 N N . ARG A 1 108 ? 23.270 -4.464 -32.443 1.00 82.38 108 ARG A N 1
ATOM 866 C CA . ARG A 1 108 ? 23.910 -3.590 -33.447 1.00 82.38 108 ARG A CA 1
ATOM 867 C C . ARG A 1 108 ? 25.437 -3.516 -33.344 1.00 82.38 108 ARG A C 1
ATOM 869 O O . ARG A 1 108 ? 26.054 -2.855 -34.183 1.00 82.38 108 ARG A O 1
ATOM 876 N N . ARG A 1 109 ? 26.031 -4.123 -32.317 1.00 62.44 109 ARG A N 1
ATOM 877 C CA . ARG A 1 109 ? 27.471 -4.114 -32.043 1.00 62.44 109 ARG A CA 1
ATOM 878 C C . ARG A 1 109 ? 28.149 -5.383 -32.546 1.00 62.44 109 ARG A C 1
ATOM 880 O O . ARG A 1 109 ? 29.305 -5.246 -33.005 1.00 62.44 109 ARG A O 1
#

Radius of gyration: 23.85 Å; Cα contacts (8 Å, |Δi|>4): 41; chains: 1; bounding box: 51×18×67 Å

Mean predicted aligned error: 4.4 Å